Protein AF-A0A182WKI8-F1 (afdb_monomer_lite)

Radius of gyration: 14.28 Å; chains: 1; bounding box: 35×34×34 Å

Secondary structure (DSSP, 8-state):
--HHHHHHHHHHH---SS-----------SSHHHHHHHHHHHHHH-SSS-EEEEE-S-HHHHHHHHHHHHH-TTS-SSSEEEEETTTTS-TTTTTTS--

Sequence (99 aa):
MLGLLRLQQIYQGLRPGNETFHVETVKRIANVSDAIEFLRTIEELNRWSRKHIVLDCSTELAKDIVVSHVRDITLGKRTYHYLLSGLSEIIADCFKEYK

Organism: NCBI:txid112268

pLDDT: mean 75.57, std 17.67, range [36.19, 95.56]

Foldseek 3Di:
DCVVVLVVVVLVVDPPPPDDDDDPDDDDDPALVSLLVVQLVVCVVPVPAAAEDEDEDDPVRVLSNLVVQVVDPSHDPVRYHYDYPYVPDDPPPPVPVPD

Structure (mmCIF, N/CA/C/O backbone):
data_AF-A0A182WKI8-F1
#
_entry.id   AF-A0A182WKI8-F1
#
loop_
_atom_site.group_PDB
_atom_site.id
_atom_site.type_symbol
_atom_site.label_atom_id
_atom_site.label_alt_id
_atom_site.label_comp_id
_atom_site.label_asym_id
_atom_site.label_entity_id
_atom_site.label_seq_id
_atom_site.pdbx_PDB_ins_code
_atom_site.Cartn_x
_atom_site.Cartn_y
_atom_site.Cartn_z
_atom_site.occupancy
_atom_site.B_iso_or_equiv
_atom_site.auth_seq_id
_atom_site.auth_comp_id
_atom_site.auth_asym_id
_atom_site.auth_atom_id
_atom_site.pdbx_PDB_model_num
ATOM 1 N N . MET A 1 1 ? -6.748 -14.957 9.184 1.00 41.88 1 MET A N 1
ATOM 2 C CA . MET A 1 1 ? -6.226 -15.889 8.161 1.00 41.88 1 MET A CA 1
ATOM 3 C C . MET A 1 1 ? -7.203 -15.912 6.977 1.00 41.88 1 MET A C 1
ATOM 5 O O . MET A 1 1 ? -7.818 -16.929 6.719 1.00 41.88 1 MET A O 1
ATOM 9 N N . LEU A 1 2 ? -7.415 -14.762 6.318 1.00 49.84 2 LEU A N 1
ATOM 10 C CA . LEU A 1 2 ? -8.410 -14.590 5.236 1.00 49.84 2 LEU A CA 1
ATOM 11 C C . LEU A 1 2 ? -7.828 -13.884 3.991 1.00 49.84 2 LEU A C 1
ATOM 13 O O . LEU A 1 2 ? -8.301 -14.131 2.887 1.00 49.84 2 LEU A O 1
ATOM 17 N N . GLY A 1 3 ? -6.753 -13.098 4.135 1.00 54.25 3 GLY A N 1
ATOM 18 C CA . GLY A 1 3 ? -6.227 -12.286 3.031 1.00 54.25 3 GLY A CA 1
ATOM 19 C C . GLY A 1 3 ? -5.560 -13.022 1.876 1.00 54.25 3 GLY A C 1
ATOM 20 O O . GLY A 1 3 ? -5.702 -12.619 0.725 1.00 54.25 3 GLY A O 1
ATOM 21 N N . LEU A 1 4 ? -4.891 -14.149 2.140 1.00 59.75 4 LEU A N 1
ATOM 22 C CA . LEU A 1 4 ? -4.265 -14.941 1.072 1.00 59.75 4 LEU A CA 1
ATOM 23 C C . LEU A 1 4 ? -5.303 -15.577 0.140 1.00 59.75 4 LEU A C 1
ATOM 25 O O . LEU A 1 4 ? -5.053 -15.683 -1.056 1.00 59.75 4 LEU A O 1
ATOM 29 N N . LEU A 1 5 ? -6.478 -15.945 0.662 1.00 59.53 5 LEU A N 1
ATOM 30 C CA . LEU A 1 5 ? -7.535 -16.574 -0.130 1.00 59.53 5 LEU A CA 1
ATOM 31 C C . LEU A 1 5 ? -8.135 -15.588 -1.136 1.00 59.53 5 LEU A C 1
ATOM 33 O O . LEU A 1 5 ? -8.400 -15.953 -2.277 1.00 59.53 5 LEU A O 1
ATOM 37 N N . ARG A 1 6 ? -8.317 -14.323 -0.745 1.00 63.41 6 ARG A N 1
ATOM 38 C CA . ARG A 1 6 ? -8.858 -13.307 -1.654 1.00 63.41 6 ARG A CA 1
ATOM 39 C C . ARG A 1 6 ? -7.857 -12.918 -2.732 1.00 63.41 6 ARG A C 1
ATOM 41 O O . ARG A 1 6 ? -8.228 -12.771 -3.893 1.00 63.41 6 ARG A O 1
ATOM 48 N N . LEU A 1 7 ? -6.580 -12.838 -2.365 1.00 60.78 7 LEU A N 1
ATOM 49 C CA . LEU A 1 7 ? -5.494 -12.636 -3.318 1.00 60.78 7 LEU A CA 1
ATOM 50 C C . LEU A 1 7 ? -5.411 -13.821 -4.298 1.00 60.78 7 LEU A C 1
ATOM 52 O O . LEU A 1 7 ? -5.328 -13.604 -5.503 1.00 60.78 7 LEU A O 1
ATOM 56 N N . GLN A 1 8 ? -5.574 -15.058 -3.814 1.00 63.84 8 GLN A N 1
ATOM 57 C CA . GLN A 1 8 ? -5.690 -16.261 -4.647 1.00 63.84 8 GLN A CA 1
ATOM 58 C C . GLN A 1 8 ? -6.914 -16.216 -5.580 1.00 63.84 8 GLN A C 1
ATOM 60 O O . GLN A 1 8 ? -6.799 -16.579 -6.748 1.00 63.84 8 GLN A O 1
ATOM 65 N N . GLN A 1 9 ? -8.069 -15.734 -5.113 1.00 62.00 9 GLN A N 1
ATOM 66 C CA . GLN A 1 9 ? -9.269 -15.570 -5.944 1.00 62.00 9 GLN A CA 1
ATOM 67 C C . GLN A 1 9 ? -9.083 -14.511 -7.037 1.00 62.00 9 GLN A C 1
ATOM 69 O O . GLN A 1 9 ? -9.518 -14.725 -8.165 1.00 62.00 9 GLN A O 1
ATOM 74 N N . ILE A 1 10 ? -8.404 -13.399 -6.737 1.00 63.91 10 ILE A N 1
ATOM 75 C CA . ILE A 1 10 ? -8.041 -12.387 -7.740 1.00 63.91 10 ILE A CA 1
ATOM 76 C C . ILE A 1 10 ? -7.085 -12.995 -8.776 1.00 63.91 10 ILE A C 1
ATOM 78 O O . ILE A 1 10 ? -7.313 -12.835 -9.972 1.00 63.91 10 ILE A O 1
ATOM 82 N N . TYR A 1 11 ? -6.084 -13.764 -8.334 1.00 61.91 11 TYR A N 1
ATOM 83 C CA . TYR A 1 11 ? -5.166 -14.501 -9.213 1.00 61.91 11 TYR A CA 1
ATOM 84 C C . TYR A 1 11 ? -5.876 -15.504 -10.132 1.00 61.91 11 TYR A C 1
ATOM 86 O O . TYR A 1 11 ? -5.457 -15.690 -11.268 1.00 61.91 11 TYR A O 1
ATOM 94 N N . GLN A 1 12 ? -6.922 -16.175 -9.645 1.00 61.41 12 GLN A N 1
ATOM 95 C CA . GLN A 1 12 ? -7.668 -17.179 -10.413 1.00 61.41 12 GLN A CA 1
ATOM 96 C C . GLN A 1 12 ? -8.743 -16.563 -11.322 1.00 61.41 12 GLN A C 1
ATOM 98 O O . GLN A 1 12 ? -9.059 -17.128 -12.370 1.00 61.41 12 GLN A O 1
ATOM 103 N N . GLY A 1 13 ? -9.326 -15.431 -10.918 1.00 57.50 13 GLY A N 1
ATOM 104 C CA . GLY A 1 13 ? -10.380 -14.731 -11.656 1.00 57.50 13 GLY A CA 1
ATOM 105 C C . GLY A 1 13 ? -9.848 -13.804 -12.748 1.00 57.50 13 GLY A C 1
ATOM 106 O O . GLY A 1 13 ? -10.483 -13.657 -13.794 1.00 57.50 13 GLY A O 1
ATOM 107 N N . LEU A 1 14 ? -8.670 -13.210 -12.546 1.00 55.91 14 LEU A N 1
ATOM 108 C CA . LEU A 1 14 ? -7.947 -12.522 -13.606 1.00 55.91 14 LEU A CA 1
ATOM 109 C C . LEU A 1 14 ? -7.291 -13.596 -14.478 1.00 55.91 14 LEU A C 1
ATOM 111 O O . LEU A 1 14 ? -6.408 -14.314 -14.028 1.00 55.91 14 LEU A O 1
ATOM 115 N N . ARG A 1 15 ? -7.723 -13.721 -15.734 1.00 54.50 15 ARG A N 1
ATOM 116 C CA . ARG A 1 15 ? -6.938 -14.394 -16.774 1.00 54.50 15 ARG A CA 1
ATOM 117 C C . ARG A 1 15 ? -6.112 -13.315 -17.460 1.00 54.50 15 ARG A C 1
ATOM 119 O O . ARG A 1 15 ? -6.599 -12.739 -18.436 1.00 54.50 15 ARG A O 1
ATOM 126 N N . PRO A 1 16 ? -4.932 -12.948 -16.941 1.00 56.16 16 PRO A N 1
ATOM 127 C CA . PRO A 1 16 ? -4.116 -11.988 -17.645 1.00 56.16 16 PRO A CA 1
ATOM 128 C C . PRO A 1 16 ? -3.615 -12.727 -18.894 1.00 56.16 16 PRO A C 1
ATOM 130 O O . PRO A 1 16 ? -3.080 -13.820 -18.780 1.00 56.16 16 PRO A O 1
ATOM 133 N N . GLY A 1 17 ? -3.942 -12.237 -20.091 1.00 61.72 17 GLY A N 1
ATOM 134 C CA . GLY A 1 17 ? -3.741 -12.988 -21.338 1.00 61.72 17 GLY A CA 1
ATOM 135 C C . GLY A 1 17 ? -2.307 -13.516 -21.500 1.00 61.72 17 GLY A C 1
ATOM 136 O O . GLY A 1 17 ? -2.045 -14.681 -21.230 1.00 61.72 17 GLY A O 1
ATOM 137 N N . ASN A 1 18 ? -1.381 -12.653 -21.929 1.00 58.59 18 ASN A N 1
ATOM 138 C CA . ASN A 1 18 ? 0.062 -12.946 -21.973 1.00 58.59 18 ASN A CA 1
ATOM 139 C C . ASN A 1 18 ? 0.855 -12.204 -20.882 1.00 58.59 18 ASN A C 1
ATOM 141 O O . ASN A 1 18 ? 2.070 -12.360 -20.794 1.00 58.59 18 ASN A O 1
ATOM 145 N N . GLU A 1 19 ? 0.197 -11.368 -20.079 1.00 57.59 19 GLU A N 1
ATOM 146 C CA . GLU A 1 19 ? 0.854 -10.634 -18.998 1.00 57.59 19 GLU A CA 1
ATOM 147 C C . GLU A 1 19 ? 0.816 -11.461 -17.711 1.00 57.59 19 GLU A C 1
ATOM 149 O O . GLU A 1 19 ? -0.186 -12.091 -17.396 1.00 57.59 19 GLU A O 1
ATOM 154 N N . THR A 1 20 ? 1.905 -11.496 -16.951 1.00 57.81 20 THR A N 1
ATOM 155 C CA . THR A 1 20 ? 1.941 -12.192 -15.660 1.00 57.81 20 THR A CA 1
ATOM 156 C C . THR A 1 20 ? 1.656 -11.203 -14.540 1.00 57.81 20 THR A C 1
ATOM 158 O O . THR A 1 20 ? 2.366 -10.208 -14.398 1.00 57.81 20 THR A O 1
ATOM 161 N N . PHE A 1 21 ? 0.646 -11.480 -13.716 1.00 63.72 21 PHE A N 1
ATOM 162 C CA . PHE A 1 21 ? 0.415 -10.717 -12.492 1.00 63.72 21 PHE A CA 1
ATOM 163 C C . PHE A 1 21 ? 1.530 -11.046 -11.486 1.00 63.72 21 PHE A C 1
ATOM 165 O O . PHE A 1 21 ? 1.661 -12.195 -11.069 1.00 63.72 21 PHE A O 1
ATOM 172 N N . HIS A 1 22 ? 2.352 -10.055 -11.131 1.00 69.94 22 HIS A N 1
ATOM 173 C CA 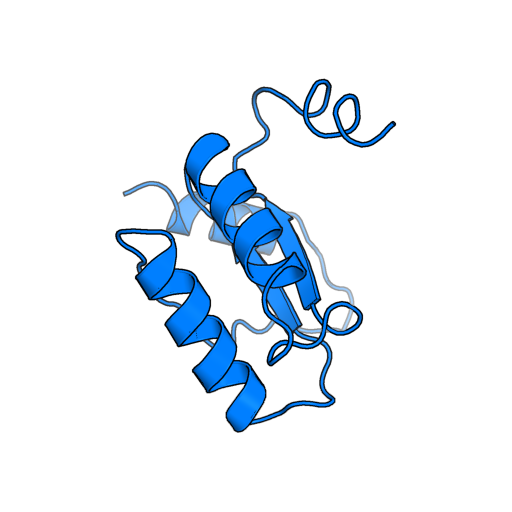. HIS A 1 22 ? 3.496 -10.216 -10.231 1.00 69.94 22 HIS A CA 1
ATOM 174 C C . HIS A 1 22 ? 3.275 -9.419 -8.942 1.00 69.94 22 HIS A C 1
ATOM 176 O O . HIS A 1 22 ? 3.027 -8.215 -8.981 1.00 69.94 22 HIS A O 1
ATOM 182 N N . VAL A 1 23 ? 3.381 -10.086 -7.791 1.00 75.31 23 VAL A N 1
ATOM 183 C CA . VAL A 1 23 ? 3.352 -9.423 -6.481 1.00 75.31 23 VAL A CA 1
ATOM 184 C C . VAL A 1 23 ? 4.786 -9.107 -6.080 1.00 75.31 23 VAL A C 1
ATOM 186 O O . VAL A 1 23 ? 5.560 -10.014 -5.795 1.00 75.31 23 VAL A O 1
ATOM 189 N N . GLU A 1 24 ? 5.138 -7.823 -6.059 1.00 82.12 24 GLU A N 1
ATOM 190 C CA . GLU A 1 24 ? 6.492 -7.389 -5.693 1.00 82.12 24 GLU A CA 1
ATOM 191 C C . GLU A 1 24 ? 6.759 -7.488 -4.191 1.00 82.12 24 GLU A C 1
ATOM 193 O O . GLU A 1 24 ? 7.840 -7.895 -3.774 1.00 82.12 24 GLU A O 1
ATOM 198 N N . THR A 1 25 ? 5.788 -7.104 -3.360 1.00 84.81 25 THR A N 1
ATOM 199 C CA . THR A 1 25 ? 5.975 -7.057 -1.910 1.00 84.81 25 THR A CA 1
ATOM 200 C C . THR A 1 25 ? 4.664 -7.245 -1.157 1.00 84.81 25 THR A C 1
ATOM 202 O O . THR A 1 25 ? 3.590 -6.883 -1.639 1.00 84.81 25 THR A O 1
ATOM 205 N N . VAL A 1 26 ? 4.760 -7.820 0.043 1.00 86.25 26 VAL A N 1
ATOM 206 C CA . VAL A 1 26 ? 3.640 -8.035 0.963 1.00 86.25 26 VAL A CA 1
ATOM 207 C C . VAL A 1 26 ? 4.090 -7.643 2.365 1.00 86.25 26 VAL A C 1
ATOM 209 O O . VAL A 1 26 ? 5.071 -8.179 2.878 1.00 86.25 26 VAL A O 1
ATOM 212 N N . LYS A 1 27 ? 3.349 -6.740 3.012 1.00 88.94 27 LYS A N 1
ATOM 213 C CA . LYS A 1 27 ? 3.579 -6.347 4.406 1.00 88.94 27 LYS A CA 1
ATOM 214 C C . LYS A 1 27 ? 2.282 -6.450 5.195 1.00 88.94 27 LYS A C 1
ATOM 216 O O . LYS A 1 27 ? 1.244 -5.948 4.773 1.00 88.94 27 LYS A O 1
ATOM 221 N N . ARG A 1 28 ? 2.353 -7.075 6.372 1.00 88.69 28 ARG A N 1
ATOM 222 C CA . ARG A 1 28 ? 1.277 -7.005 7.361 1.00 88.69 28 ARG A CA 1
ATOM 223 C C . ARG A 1 28 ? 1.365 -5.661 8.079 1.00 88.69 28 ARG A C 1
ATOM 225 O O . ARG A 1 28 ? 2.408 -5.338 8.638 1.00 88.69 28 ARG A O 1
ATOM 232 N N . ILE A 1 29 ? 0.271 -4.915 8.073 1.00 89.38 29 ILE A N 1
ATOM 233 C CA . ILE A 1 29 ? 0.143 -3.623 8.752 1.00 89.38 29 ILE A CA 1
ATOM 234 C C . ILE A 1 29 ? -0.720 -3.793 10.006 1.00 89.38 29 ILE A C 1
ATOM 236 O O . ILE A 1 29 ? -1.692 -4.553 9.973 1.00 89.38 29 ILE A O 1
ATOM 240 N N . ALA A 1 30 ? -0.360 -3.140 11.113 1.00 89.56 30 ALA A N 1
ATOM 241 C CA . ALA A 1 30 ? -1.180 -3.143 12.326 1.00 89.56 30 ALA A CA 1
ATOM 242 C C . ALA A 1 30 ? -2.026 -1.869 12.450 1.00 89.56 30 ALA A C 1
ATOM 244 O O . ALA A 1 30 ? -3.105 -1.906 13.035 1.00 89.56 30 ALA A O 1
ATOM 245 N N . ASN A 1 31 ? -1.550 -0.754 11.895 1.00 92.56 31 ASN A N 1
ATOM 246 C CA . ASN A 1 31 ? -2.204 0.550 11.964 1.00 92.56 31 ASN A CA 1
ATOM 247 C C . ASN A 1 31 ? -1.901 1.404 10.712 1.00 92.56 31 ASN A C 1
ATOM 249 O O . ASN A 1 31 ? -1.163 0.988 9.816 1.00 92.56 31 ASN A O 1
ATOM 253 N N . VAL A 1 32 ? -2.486 2.605 10.652 1.00 94.12 32 VAL A N 1
ATOM 254 C CA . VAL A 1 32 ? -2.317 3.555 9.538 1.00 94.12 32 VAL A CA 1
ATOM 255 C C . VAL A 1 32 ? -0.863 4.004 9.390 1.00 94.12 32 VAL A C 1
ATOM 257 O O . VAL A 1 32 ? -0.347 4.034 8.275 1.00 94.12 32 VAL A O 1
ATOM 260 N N . SER A 1 33 ? -0.182 4.318 10.494 1.00 95.56 33 SER A N 1
ATOM 261 C CA . SER A 1 33 ? 1.209 4.783 10.482 1.00 95.56 33 SER A CA 1
ATOM 262 C C . SER A 1 33 ? 2.147 3.747 9.862 1.00 95.56 33 SER A C 1
ATOM 264 O O . SER A 1 33 ? 2.944 4.104 8.996 1.00 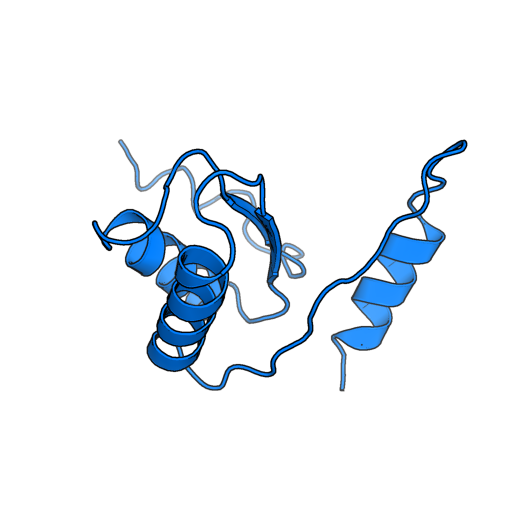95.56 33 SER A O 1
ATOM 266 N N . ASP A 1 34 ? 1.990 2.466 10.214 1.00 94.81 34 ASP A N 1
ATOM 267 C CA . ASP A 1 34 ? 2.788 1.364 9.652 1.00 94.81 34 ASP A CA 1
ATOM 268 C C . ASP A 1 34 ? 2.641 1.260 8.128 1.00 94.81 34 ASP A C 1
ATOM 270 O O . ASP A 1 34 ? 3.589 0.896 7.418 1.00 94.81 34 ASP A O 1
ATOM 274 N N . ALA A 1 35 ? 1.426 1.523 7.635 1.00 93.88 35 ALA A N 1
ATOM 275 C CA . ALA A 1 35 ? 1.115 1.512 6.216 1.00 93.88 35 ALA A CA 1
ATOM 276 C C . ALA A 1 35 ? 1.774 2.704 5.520 1.00 93.88 35 ALA A C 1
ATOM 278 O O . ALA A 1 35 ? 2.483 2.506 4.541 1.00 93.88 35 ALA A O 1
ATOM 279 N N . ILE A 1 36 ? 1.610 3.922 6.043 1.00 95.56 36 ILE A N 1
ATOM 280 C CA . ILE A 1 36 ? 2.202 5.131 5.451 1.00 95.56 36 ILE A CA 1
ATOM 281 C C . ILE A 1 36 ? 3.727 5.061 5.430 1.00 95.56 36 ILE A C 1
ATOM 283 O O . ILE A 1 36 ? 4.332 5.374 4.407 1.00 95.56 36 ILE A O 1
ATOM 287 N N . GLU A 1 37 ? 4.352 4.602 6.512 1.00 95.12 37 GLU A N 1
ATOM 288 C CA . GLU A 1 37 ? 5.799 4.393 6.551 1.00 95.12 37 GLU A CA 1
ATOM 289 C C . GLU A 1 37 ? 6.246 3.401 5.472 1.00 95.12 37 GLU A C 1
ATOM 291 O O . GLU A 1 37 ? 7.207 3.656 4.751 1.00 95.12 37 GLU A O 1
ATOM 296 N N . PHE A 1 38 ? 5.497 2.312 5.286 1.00 93.94 38 PHE A N 1
ATOM 297 C CA . PHE A 1 38 ? 5.789 1.360 4.221 1.00 93.94 38 PHE A CA 1
ATOM 298 C C . PHE A 1 38 ? 5.672 1.976 2.826 1.00 93.94 38 PHE A C 1
ATOM 300 O O . PHE A 1 38 ? 6.548 1.759 1.990 1.00 93.94 38 PHE A O 1
ATOM 307 N N . LEU A 1 39 ? 4.627 2.769 2.572 1.00 93.00 39 LEU A N 1
ATOM 308 C CA . LEU A 1 39 ? 4.474 3.465 1.294 1.00 93.00 39 LEU A CA 1
ATOM 309 C C . LEU A 1 39 ? 5.634 4.430 1.040 1.00 93.00 39 LEU A C 1
ATOM 311 O O . LEU A 1 39 ? 6.117 4.500 -0.087 1.00 93.00 39 LEU A O 1
ATOM 315 N N . ARG A 1 40 ? 6.124 5.122 2.076 1.00 93.50 40 ARG A N 1
ATOM 316 C CA . ARG A 1 40 ? 7.297 6.002 1.965 1.00 93.50 40 ARG A CA 1
ATOM 317 C C . ARG A 1 40 ? 8.542 5.226 1.564 1.00 93.50 40 ARG A C 1
ATOM 319 O O . ARG A 1 40 ? 9.232 5.658 0.649 1.00 93.50 40 ARG A O 1
ATOM 326 N N . THR A 1 41 ? 8.774 4.048 2.144 1.00 92.69 41 THR A N 1
ATOM 327 C CA . THR A 1 41 ? 9.888 3.185 1.721 1.00 92.69 41 THR A CA 1
ATOM 328 C C . THR A 1 41 ? 9.783 2.807 0.239 1.00 92.69 41 THR A C 1
ATOM 330 O O . THR A 1 41 ? 10.775 2.856 -0.483 1.00 92.69 41 THR A O 1
ATOM 333 N N . ILE A 1 42 ? 8.586 2.465 -0.256 1.00 90.31 42 ILE A N 1
ATOM 334 C CA . ILE A 1 42 ? 8.392 2.148 -1.684 1.00 90.31 42 ILE A CA 1
ATOM 335 C C . ILE A 1 42 ? 8.609 3.399 -2.556 1.00 90.31 42 ILE A C 1
ATOM 337 O O . ILE A 1 42 ? 9.180 3.310 -3.645 1.00 90.31 42 ILE A O 1
ATOM 341 N N . GLU A 1 43 ? 8.171 4.571 -2.096 1.00 90.75 43 GLU A N 1
ATOM 342 C CA . GLU A 1 43 ? 8.369 5.842 -2.798 1.00 90.75 43 GLU A CA 1
ATOM 343 C C . GLU A 1 43 ? 9.846 6.228 -2.917 1.00 90.75 43 GLU A C 1
ATOM 345 O O . GLU A 1 43 ? 10.275 6.670 -3.983 1.00 90.75 43 GLU A O 1
ATOM 350 N N . GLU A 1 44 ? 10.624 6.028 -1.853 1.00 89.88 44 GLU A N 1
ATOM 351 C CA . GLU A 1 44 ? 12.070 6.265 -1.833 1.00 89.88 44 GLU A CA 1
ATOM 352 C C . GLU A 1 44 ? 12.809 5.351 -2.816 1.00 89.88 44 GLU A C 1
ATOM 354 O O . GLU A 1 44 ? 13.726 5.799 -3.504 1.00 89.88 44 GLU A O 1
ATOM 359 N N . LEU A 1 45 ? 12.377 4.092 -2.933 1.00 87.94 4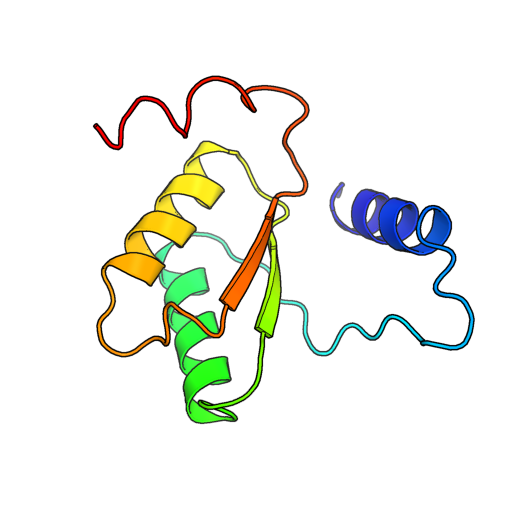5 LEU A N 1
ATOM 360 C CA . LEU A 1 45 ? 12.967 3.128 -3.862 1.00 87.94 45 LEU A CA 1
ATOM 361 C C . LEU A 1 45 ? 12.643 3.454 -5.324 1.00 87.94 45 LEU A C 1
ATOM 363 O O . LEU A 1 45 ? 13.509 3.331 -6.191 1.00 87.94 45 LEU A O 1
ATOM 367 N N . ASN A 1 46 ? 11.400 3.842 -5.622 1.00 85.81 46 ASN A N 1
ATOM 368 C CA . ASN A 1 46 ? 10.993 4.147 -6.990 1.00 85.81 46 ASN A CA 1
ATOM 369 C C . ASN A 1 46 ? 9.841 5.154 -7.046 1.00 85.81 46 ASN A C 1
ATOM 371 O O . ASN A 1 46 ? 8.668 4.799 -7.155 1.00 85.81 46 ASN A O 1
ATOM 375 N N . ARG A 1 47 ? 10.176 6.443 -7.019 1.00 84.25 47 ARG A N 1
ATOM 376 C CA . ARG A 1 47 ? 9.196 7.539 -6.973 1.00 84.25 47 ARG A CA 1
ATOM 377 C C . ARG A 1 47 ? 8.276 7.620 -8.196 1.00 84.25 47 ARG A C 1
ATOM 379 O O . ARG A 1 47 ? 7.097 7.945 -8.073 1.00 84.25 47 ARG A O 1
ATOM 386 N N . TRP A 1 48 ? 8.805 7.345 -9.385 1.00 84.44 48 TRP A N 1
ATOM 387 C CA . TRP A 1 48 ? 8.111 7.624 -10.649 1.00 84.44 48 TRP A CA 1
ATOM 388 C C . TRP A 1 48 ? 7.301 6.443 -11.187 1.00 84.44 48 TRP A C 1
ATOM 390 O O . TRP A 1 48 ? 6.483 6.631 -12.090 1.00 84.44 48 TRP A O 1
ATOM 400 N N . SER A 1 49 ? 7.495 5.238 -10.647 1.00 85.75 49 SER A N 1
ATOM 401 C CA . SER A 1 49 ? 6.734 4.065 -11.068 1.00 85.75 49 SER A CA 1
ATOM 402 C C . SER A 1 49 ? 5.285 4.115 -10.592 1.00 85.75 49 SER A C 1
ATOM 404 O O . SER A 1 49 ? 4.959 4.661 -9.532 1.00 85.75 49 SER A O 1
ATOM 406 N N . ARG A 1 50 ? 4.407 3.496 -11.389 1.00 85.06 50 ARG A N 1
ATOM 407 C CA . ARG A 1 50 ? 3.032 3.208 -10.981 1.00 85.06 50 ARG A CA 1
ATOM 408 C C . ARG A 1 50 ? 3.040 2.059 -9.977 1.00 85.06 50 ARG A C 1
ATOM 410 O O . ARG A 1 50 ? 3.574 0.994 -10.270 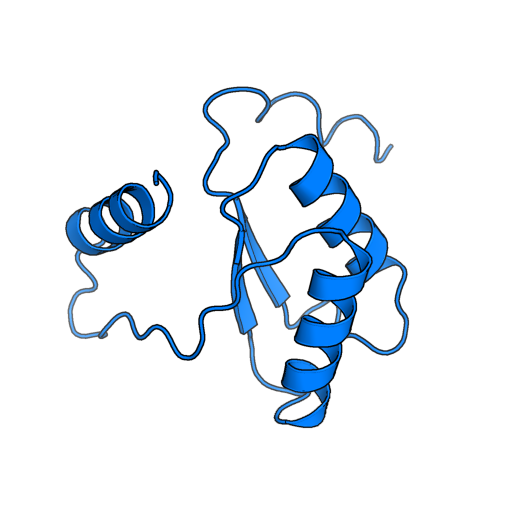1.00 85.06 50 ARG A O 1
ATOM 417 N N . LYS A 1 51 ? 2.413 2.268 -8.826 1.00 88.69 51 LYS A N 1
ATOM 418 C CA . LYS A 1 51 ? 2.293 1.318 -7.723 1.00 88.69 51 LYS A CA 1
ATOM 419 C C . LYS A 1 51 ? 0.844 0.866 -7.634 1.00 88.69 51 LYS A C 1
ATOM 421 O O . LYS A 1 51 ? -0.053 1.682 -7.424 1.00 88.69 51 LYS A O 1
ATOM 426 N N . HIS A 1 52 ? 0.619 -0.429 -7.810 1.00 87.12 52 HIS A N 1
ATOM 427 C CA . HIS A 1 52 ? -0.698 -1.045 -7.685 1.00 87.12 52 HIS A CA 1
ATOM 428 C C . HIS A 1 52 ? -0.759 -1.762 -6.339 1.00 87.12 52 HIS A C 1
ATOM 430 O O . HIS A 1 52 ? -0.052 -2.744 -6.125 1.00 87.12 52 HIS A O 1
ATOM 436 N N . ILE A 1 53 ? -1.560 -1.239 -5.417 1.00 87.94 53 ILE A N 1
ATOM 437 C CA . ILE A 1 53 ? -1.599 -1.688 -4.026 1.00 87.94 53 ILE A CA 1
ATOM 438 C C . ILE A 1 53 ? -2.935 -2.355 -3.762 1.00 87.94 53 ILE A C 1
ATOM 440 O O . ILE A 1 53 ? -3.990 -1.754 -3.954 1.00 87.94 53 ILE A O 1
ATOM 444 N N . VAL A 1 54 ? -2.888 -3.587 -3.267 1.00 86.31 54 VAL A N 1
ATOM 445 C CA . VAL A 1 54 ? -4.070 -4.283 -2.762 1.00 86.31 54 VAL A CA 1
ATOM 446 C C . VAL A 1 54 ? -4.115 -4.110 -1.248 1.00 86.31 54 VAL A C 1
ATOM 448 O O . VAL A 1 54 ? -3.193 -4.536 -0.554 1.00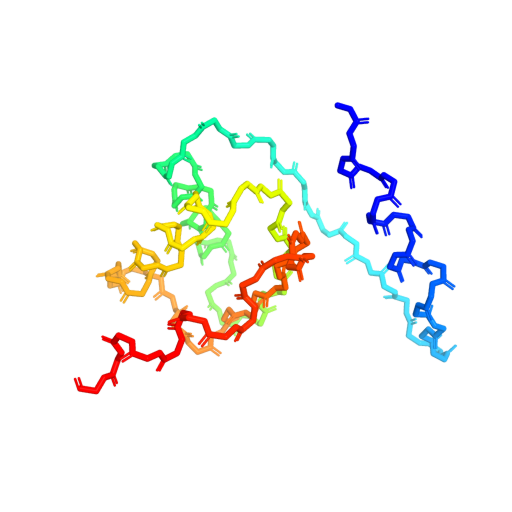 86.31 54 VAL A O 1
ATOM 451 N N . LEU A 1 55 ? -5.174 -3.485 -0.736 1.00 87.88 55 LEU A N 1
ATOM 452 C CA . LEU A 1 55 ? -5.419 -3.364 0.702 1.00 87.88 55 LEU A CA 1
ATOM 453 C C . LEU A 1 55 ? -6.437 -4.418 1.125 1.00 87.88 55 LEU A C 1
ATOM 455 O O . LEU A 1 55 ? -7.585 -4.381 0.688 1.00 87.88 55 LEU A O 1
ATOM 459 N N . ASP A 1 56 ? -5.999 -5.345 1.971 1.00 84.06 56 ASP A N 1
ATOM 460 C CA . ASP A 1 56 ? -6.843 -6.360 2.601 1.00 84.06 56 ASP A CA 1
ATOM 461 C C . ASP A 1 56 ? -6.974 -6.052 4.098 1.00 84.06 56 ASP A C 1
ATOM 463 O O . ASP A 1 56 ? -6.216 -6.538 4.940 1.00 84.06 56 ASP A O 1
ATOM 467 N N . CYS A 1 57 ? -7.887 -5.140 4.419 1.00 83.94 57 CYS A N 1
ATOM 468 C CA . CYS A 1 57 ? -8.169 -4.683 5.776 1.00 83.94 57 CYS A CA 1
ATOM 469 C C . CYS A 1 57 ? -9.622 -4.200 5.894 1.00 83.94 57 CYS A C 1
ATOM 471 O O . CYS A 1 57 ? -10.373 -4.218 4.918 1.00 83.94 57 CYS A O 1
ATOM 473 N N . SER A 1 58 ? -10.040 -3.796 7.099 1.00 86.12 58 SER A N 1
ATOM 474 C CA . SER A 1 58 ? -11.369 -3.211 7.300 1.00 86.12 58 SER A CA 1
ATOM 475 C C . SER A 1 58 ? -11.539 -1.927 6.482 1.00 86.12 58 SER A C 1
ATOM 477 O O . SER A 1 58 ? -10.574 -1.199 6.240 1.00 86.12 58 SER A O 1
ATOM 479 N N . THR A 1 59 ? -12.777 -1.619 6.088 1.00 82.88 59 THR A N 1
ATOM 480 C CA . THR A 1 59 ? -13.093 -0.409 5.313 1.00 82.88 59 THR A CA 1
ATOM 481 C C . THR A 1 59 ? -12.654 0.867 6.030 1.00 82.88 59 THR A C 1
ATOM 483 O O . THR A 1 59 ? -12.142 1.780 5.389 1.00 82.88 59 THR A O 1
ATOM 486 N N . GLU A 1 60 ? -12.799 0.913 7.356 1.00 87.19 60 GLU A N 1
ATOM 487 C CA . GLU A 1 60 ? -12.350 2.033 8.190 1.00 87.19 60 GLU A CA 1
ATOM 488 C C . GLU A 1 60 ? -10.832 2.235 8.087 1.00 87.19 60 GLU A C 1
ATOM 490 O O . GLU A 1 60 ? -10.374 3.313 7.713 1.00 87.19 60 GLU A O 1
ATOM 495 N N . LEU A 1 61 ? -10.048 1.167 8.281 1.00 88.44 61 LEU A N 1
ATOM 496 C CA . LEU A 1 61 ? -8.592 1.250 8.186 1.00 88.44 61 LEU A CA 1
ATOM 497 C C . LEU A 1 61 ? -8.137 1.594 6.760 1.00 88.44 61 LEU A C 1
ATOM 499 O O . LEU A 1 61 ? -7.219 2.390 6.577 1.00 88.44 61 LEU A O 1
ATOM 503 N N . ALA A 1 62 ? -8.783 1.024 5.739 1.00 88.88 62 ALA A N 1
ATOM 504 C CA . ALA A 1 62 ? -8.488 1.332 4.344 1.00 88.88 62 ALA A CA 1
ATOM 505 C C . ALA A 1 62 ? -8.753 2.808 4.011 1.00 88.88 62 ALA A C 1
ATOM 507 O O . ALA A 1 62 ? -7.924 3.447 3.358 1.00 88.88 62 ALA A O 1
ATOM 508 N N . LYS A 1 63 ? -9.880 3.362 4.484 1.00 88.94 63 LYS A N 1
ATOM 509 C CA . LYS A 1 63 ? -10.224 4.782 4.327 1.00 88.94 63 LYS A CA 1
ATOM 510 C C . LYS A 1 63 ? -9.149 5.659 4.958 1.00 88.94 63 LYS A C 1
ATOM 512 O O . LYS A 1 63 ? -8.631 6.549 4.284 1.00 88.94 63 LYS A O 1
ATOM 517 N N . ASP A 1 64 ? -8.772 5.379 6.201 1.00 92.00 64 ASP A N 1
ATOM 518 C CA . ASP A 1 64 ? -7.782 6.181 6.918 1.00 92.00 64 ASP A CA 1
ATOM 519 C C . ASP A 1 64 ? -6.398 6.125 6.259 1.00 92.00 64 ASP A C 1
ATOM 521 O O . ASP A 1 64 ? -5.729 7.154 6.148 1.00 92.00 64 ASP A O 1
ATOM 525 N N . ILE A 1 65 ? -5.991 4.962 5.737 1.00 92.75 65 ILE A N 1
ATOM 526 C CA . ILE A 1 65 ? -4.747 4.815 4.965 1.00 92.75 65 ILE A CA 1
ATOM 527 C C . ILE A 1 65 ? -4.782 5.678 3.704 1.00 92.75 65 ILE A C 1
ATOM 529 O O . ILE A 1 65 ? -3.845 6.439 3.463 1.00 92.75 65 ILE A O 1
ATOM 533 N N . VAL A 1 66 ? -5.852 5.599 2.908 1.00 91.06 66 VAL A N 1
ATOM 534 C CA . VAL A 1 66 ? -5.963 6.370 1.659 1.00 91.06 66 VAL A CA 1
ATOM 535 C C . VAL A 1 66 ? -6.014 7.872 1.949 1.00 91.06 66 VAL A C 1
ATOM 537 O O . VAL A 1 66 ? -5.314 8.648 1.297 1.00 91.06 66 VAL A O 1
ATOM 540 N N . VAL A 1 67 ? -6.782 8.301 2.954 1.00 91.19 67 VAL A N 1
ATOM 541 C CA . VAL A 1 67 ? -6.850 9.713 3.363 1.00 91.19 67 VAL A CA 1
ATOM 542 C C . VAL A 1 67 ? -5.487 10.200 3.853 1.00 91.19 67 VAL A C 1
ATOM 544 O O . VAL A 1 67 ? -5.041 11.275 3.442 1.00 91.19 67 VAL A O 1
ATOM 547 N N . SER A 1 68 ? -4.805 9.423 4.697 1.00 93.06 68 SER A N 1
ATOM 548 C CA . SER A 1 68 ? -3.479 9.781 5.204 1.00 93.06 68 SER A CA 1
ATOM 549 C C . SER A 1 68 ? -2.441 9.839 4.082 1.00 93.06 68 SER A C 1
ATOM 551 O O . SER A 1 68 ? -1.639 10.769 4.050 1.00 93.06 68 SER A O 1
ATOM 553 N N . HIS A 1 69 ? -2.492 8.920 3.114 1.00 92.44 69 HIS A N 1
ATOM 554 C CA . HIS A 1 69 ? -1.637 8.958 1.926 1.00 92.44 69 HIS A CA 1
ATOM 555 C C . HIS A 1 69 ? -1.882 10.223 1.098 1.00 92.44 69 HIS A C 1
ATOM 557 O O . HIS A 1 69 ? -0.936 10.933 0.771 1.00 92.44 69 HIS A O 1
ATOM 563 N N . VAL A 1 70 ? -3.139 10.564 0.801 1.00 89.38 70 VAL A N 1
ATOM 564 C CA . VAL A 1 70 ? -3.474 11.762 0.010 1.00 89.38 70 VAL A CA 1
ATOM 565 C C . VAL A 1 70 ? -3.095 13.062 0.734 1.00 89.38 70 VAL A C 1
ATOM 567 O O . VAL A 1 70 ? -2.843 14.077 0.075 1.00 89.38 70 VAL A O 1
ATOM 570 N N . ARG A 1 71 ? -3.052 13.064 2.071 1.00 91.25 71 ARG A N 1
ATOM 571 C CA . ARG A 1 71 ? -2.604 14.211 2.881 1.00 91.25 71 ARG A CA 1
ATOM 572 C C . ARG A 1 71 ? -1.082 14.324 2.977 1.00 91.25 71 ARG A C 1
ATOM 574 O O . ARG A 1 71 ? -0.585 15.429 3.179 1.00 91.25 71 ARG A O 1
ATOM 581 N N . ASP A 1 72 ? -0.352 13.229 2.797 1.00 88.19 72 ASP A N 1
ATOM 582 C CA . ASP A 1 72 ? 1.107 13.223 2.823 1.00 88.19 72 ASP A CA 1
ATOM 583 C C . ASP A 1 72 ? 1.695 13.828 1.534 1.00 88.19 72 ASP A C 1
ATOM 585 O O . ASP A 1 72 ? 1.467 13.345 0.425 1.00 88.19 72 ASP A O 1
ATOM 589 N N . ILE A 1 73 ? 2.464 14.910 1.673 1.00 84.62 73 ILE A N 1
ATOM 590 C CA . ILE A 1 73 ? 3.106 15.606 0.546 1.00 84.62 73 ILE A CA 1
ATOM 591 C C . ILE A 1 73 ? 4.315 14.853 -0.021 1.00 84.62 73 ILE A C 1
ATOM 593 O O . ILE A 1 73 ? 4.751 15.150 -1.134 1.00 84.62 73 ILE A O 1
ATOM 597 N N . THR A 1 74 ? 4.871 13.909 0.740 1.00 86.94 74 THR A N 1
ATOM 598 C CA . THR A 1 74 ? 6.056 13.138 0.342 1.00 86.94 74 THR A CA 1
ATOM 599 C C . THR A 1 74 ? 5.715 12.006 -0.623 1.00 86.94 74 THR A C 1
ATOM 601 O O . THR A 1 74 ? 6.581 11.566 -1.373 1.00 86.94 74 THR A O 1
ATOM 604 N N . LEU A 1 75 ? 4.447 11.587 -0.665 1.00 87.81 75 LEU A N 1
ATOM 605 C CA . LEU A 1 75 ? 3.967 10.484 -1.487 1.00 87.81 75 LEU A CA 1
ATOM 606 C C . LEU A 1 75 ? 3.300 10.987 -2.776 1.00 87.81 75 LEU A C 1
ATOM 608 O O . LEU A 1 75 ? 2.451 11.884 -2.770 1.00 87.81 75 LEU A O 1
ATOM 612 N N . GLY A 1 76 ? 3.638 10.374 -3.912 1.00 82.50 76 GLY A N 1
ATOM 613 C CA . GLY A 1 76 ? 2.966 10.638 -5.179 1.00 82.50 76 GLY A CA 1
ATOM 614 C C . GLY A 1 76 ? 1.480 10.264 -5.134 1.00 82.50 76 GLY A C 1
ATOM 615 O O . GLY A 1 76 ? 1.117 9.128 -4.867 1.00 82.50 76 GLY A O 1
ATOM 616 N N . LYS A 1 77 ? 0.579 11.204 -5.439 1.00 81.25 77 LYS A N 1
ATOM 617 C CA . LYS A 1 77 ? -0.876 10.922 -5.469 1.00 81.25 77 LYS A CA 1
ATOM 618 C C . LYS A 1 77 ? -1.334 10.267 -6.774 1.00 81.25 77 LYS A C 1
ATOM 620 O O . LYS A 1 77 ? -2.312 9.536 -6.796 1.00 81.25 77 LYS A O 1
ATOM 625 N N . ARG A 1 78 ? -0.639 10.561 -7.879 1.00 83.50 78 ARG A N 1
ATOM 626 C CA . ARG A 1 78 ? -1.011 10.121 -9.240 1.00 83.50 78 ARG A CA 1
ATOM 627 C C . ARG A 1 78 ? -0.438 8.761 -9.627 1.00 83.50 78 ARG A C 1
ATOM 629 O O . ARG A 1 78 ? -0.878 8.184 -10.612 1.00 83.50 78 ARG A O 1
ATOM 636 N N . THR A 1 79 ? 0.573 8.298 -8.904 1.00 85.38 79 THR A N 1
ATOM 637 C CA . THR A 1 79 ? 1.312 7.071 -9.210 1.00 85.38 79 THR A CA 1
ATOM 638 C C . THR A 1 79 ? 0.820 5.873 -8.404 1.00 85.38 79 THR A C 1
ATOM 640 O O . THR A 1 79 ? 1.320 4.779 -8.613 1.00 85.38 79 THR A O 1
ATOM 643 N N . TYR A 1 80 ? -0.160 6.046 -7.517 1.00 89.12 80 TYR A N 1
ATOM 644 C CA . TYR A 1 80 ? -0.681 4.994 -6.647 1.00 89.12 80 TYR A CA 1
ATOM 645 C C . TYR A 1 80 ? -2.108 4.644 -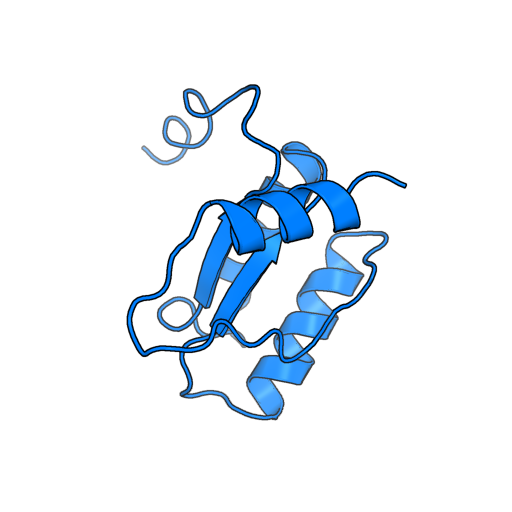7.044 1.00 89.12 80 TYR A C 1
ATOM 647 O O . TYR A 1 80 ? -2.971 5.516 -7.151 1.00 89.12 80 TYR A O 1
ATOM 655 N N . HIS A 1 81 ? -2.358 3.353 -7.210 1.00 87.06 81 HIS A N 1
ATOM 656 C CA . HIS A 1 81 ? -3.660 2.807 -7.555 1.00 87.06 81 HIS A CA 1
ATOM 657 C C . HIS A 1 81 ? -4.037 1.752 -6.520 1.00 87.06 81 HIS A C 1
ATOM 659 O O . HIS A 1 81 ? -3.336 0.752 -6.374 1.00 87.06 81 HIS A O 1
ATOM 665 N N . TYR A 1 82 ? -5.133 1.983 -5.796 1.00 86.00 82 TYR A N 1
ATOM 666 C CA . TYR A 1 82 ? -5.585 1.103 -4.721 1.00 86.00 82 TYR A CA 1
ATOM 667 C C . TYR A 1 82 ? -6.706 0.180 -5.184 1.00 86.00 82 TYR A C 1
ATOM 669 O O . TYR A 1 82 ? -7.696 0.630 -5.760 1.00 86.00 82 TYR A O 1
ATOM 677 N N . LEU A 1 83 ? -6.575 -1.101 -4.860 1.00 83.75 83 LEU A N 1
ATOM 678 C CA . LEU A 1 83 ? -7.641 -2.088 -4.928 1.00 83.75 83 LEU A CA 1
ATOM 679 C C . LEU A 1 83 ? -8.007 -2.502 -3.501 1.00 83.75 83 LEU A C 1
ATOM 681 O O . LEU A 1 83 ? -7.190 -3.071 -2.781 1.00 83.75 83 LEU A O 1
ATOM 685 N N . LEU A 1 84 ? -9.241 -2.218 -3.091 1.00 83.62 84 LEU A N 1
ATOM 686 C CA . LEU A 1 84 ? -9.729 -2.539 -1.752 1.00 83.62 84 LEU A CA 1
ATOM 687 C C . LEU A 1 84 ? -10.361 -3.939 -1.746 1.00 83.62 84 LEU A C 1
ATOM 689 O O . LEU A 1 84 ? -11.478 -4.153 -2.225 1.00 83.62 84 LEU A O 1
ATOM 693 N N . SER A 1 85 ? -9.622 -4.903 -1.205 1.00 68.38 85 SER A N 1
ATOM 694 C CA . SER A 1 85 ? -10.055 -6.280 -0.970 1.00 68.38 85 SER A CA 1
ATOM 695 C C . SER A 1 85 ? -10.903 -6.318 0.303 1.00 68.38 85 SER A C 1
ATOM 697 O O . SER A 1 85 ? -10.407 -6.565 1.392 1.00 68.38 85 SER A O 1
ATOM 699 N N . GLY A 1 86 ? -12.191 -5.994 0.188 1.00 60.66 86 GLY A N 1
ATOM 700 C CA . GLY A 1 86 ? -13.077 -5.940 1.363 1.00 60.66 86 GLY A CA 1
ATOM 701 C C . GLY A 1 86 ? -14.441 -5.292 1.142 1.00 60.66 86 GLY A C 1
ATOM 702 O O . GLY A 1 86 ? -15.273 -5.304 2.040 1.00 60.66 86 GLY A O 1
ATOM 703 N N . LEU A 1 87 ? -14.705 -4.777 -0.062 1.00 56.12 87 LEU A N 1
ATOM 704 C CA . LEU A 1 87 ? -15.932 -4.059 -0.430 1.00 56.12 87 LEU A CA 1
ATOM 705 C C . LEU A 1 87 ? -17.195 -4.944 -0.551 1.00 56.12 87 LEU A C 1
ATOM 707 O O . LEU A 1 87 ? -18.026 -4.711 -1.425 1.00 56.12 87 LEU A O 1
ATOM 711 N N . SER A 1 88 ? -17.373 -5.970 0.289 1.00 52.28 88 SER A N 1
ATOM 712 C CA . SER A 1 88 ? -18.676 -6.654 0.385 1.00 52.28 88 SER A CA 1
ATOM 713 C C . SER A 1 88 ? -19.754 -5.785 1.041 1.00 52.28 88 SER A C 1
ATOM 715 O O . SER A 1 88 ? -20.932 -6.083 0.895 1.00 52.28 88 SER A O 1
ATOM 717 N N . GLU A 1 89 ? -19.380 -4.673 1.670 1.00 49.78 89 GLU A N 1
ATOM 718 C CA . GLU A 1 89 ? -20.292 -3.629 2.131 1.00 49.78 89 GLU A CA 1
ATOM 719 C C . GLU A 1 89 ? -19.634 -2.274 1.800 1.00 49.78 89 GLU A C 1
ATOM 721 O O . GLU A 1 89 ? -18.421 -2.133 1.935 1.00 49.78 89 GLU A O 1
ATOM 726 N N . ILE A 1 90 ? -20.404 -1.256 1.400 1.00 44.59 90 ILE A N 1
ATOM 727 C CA . ILE A 1 90 ? -19.945 0.150 1.287 1.00 44.59 90 ILE A CA 1
ATOM 728 C C . ILE A 1 90 ? -19.209 0.550 -0.022 1.00 44.59 90 ILE A C 1
ATOM 730 O O . ILE A 1 90 ? -18.282 1.354 -0.006 1.00 44.59 90 ILE A O 1
ATOM 734 N N . ILE A 1 91 ? -19.650 0.124 -1.213 1.00 44.69 91 ILE A N 1
ATOM 735 C CA . ILE A 1 91 ? -19.331 0.912 -2.438 1.00 44.69 91 ILE A CA 1
ATOM 736 C C . ILE A 1 91 ? -20.175 2.214 -2.499 1.00 44.69 91 ILE A C 1
ATOM 738 O O . ILE A 1 91 ? -19.871 3.120 -3.269 1.00 44.69 91 ILE A O 1
ATOM 742 N N . ALA A 1 92 ? -21.190 2.378 -1.638 1.00 46.50 92 ALA A N 1
ATOM 743 C CA . ALA A 1 92 ? -22.134 3.499 -1.707 1.00 46.50 92 ALA A CA 1
ATOM 744 C C . ALA A 1 92 ? -21.758 4.771 -0.909 1.00 46.50 92 ALA A C 1
ATOM 746 O O . ALA A 1 92 ? -22.216 5.850 -1.293 1.00 46.50 92 ALA A O 1
ATOM 747 N N . ASP A 1 93 ? -20.933 4.693 0.149 1.00 42.69 93 ASP A N 1
ATOM 748 C CA . ASP A 1 93 ? -20.784 5.834 1.081 1.00 42.69 93 ASP A CA 1
ATOM 749 C C . ASP A 1 93 ? -19.474 6.625 0.944 1.00 42.69 93 ASP A C 1
ATOM 751 O O . ASP A 1 93 ? -19.476 7.841 1.131 1.00 42.69 93 ASP A O 1
ATOM 755 N N . CYS A 1 94 ? -18.361 6.004 0.534 1.00 42.00 94 CYS A N 1
ATOM 756 C CA . CYS A 1 94 ? -17.057 6.690 0.530 1.00 42.00 94 CYS A CA 1
ATOM 757 C C . CYS A 1 94 ? -16.935 7.838 -0.494 1.00 42.00 94 CYS A C 1
ATOM 759 O O . CYS A 1 94 ? -16.083 8.707 -0.328 1.00 42.00 94 CYS A O 1
ATOM 761 N N . PHE A 1 95 ? -17.788 7.889 -1.525 1.00 43.12 95 PHE A N 1
ATOM 762 C CA . PHE A 1 95 ? -17.778 8.976 -2.517 1.00 43.12 95 PHE A CA 1
ATOM 763 C C . PHE A 1 95 ? -18.735 10.136 -2.198 1.00 43.12 95 PHE A C 1
ATOM 765 O O . PHE A 1 95 ? -18.708 11.143 -2.903 1.00 43.12 95 PHE A O 1
ATOM 772 N N . LYS A 1 96 ? -19.560 10.042 -1.143 1.00 43.19 96 LYS A N 1
ATOM 773 C CA . LYS A 1 96 ? -20.497 11.120 -0.769 1.00 43.19 96 LYS A CA 1
ATOM 774 C C . LYS A 1 96 ? -19.892 12.192 0.142 1.00 43.19 96 LYS A C 1
ATOM 776 O O . LYS A 1 96 ? -20.437 13.285 0.193 1.00 43.19 96 LYS A O 1
ATOM 781 N N . GLU A 1 97 ? -18.766 11.924 0.802 1.00 42.25 97 GLU A N 1
ATOM 782 C CA . GLU A 1 97 ? -18.115 12.884 1.717 1.00 42.25 97 GLU A CA 1
ATOM 783 C C . GLU A 1 97 ? -17.109 13.833 1.036 1.00 42.25 97 GLU A C 1
ATOM 785 O O . GLU A 1 97 ? -16.505 14.667 1.702 1.00 42.25 97 GLU A O 1
ATOM 790 N N . TYR A 1 98 ? -16.927 13.739 -0.285 1.00 37.56 98 TYR A N 1
ATOM 791 C CA . TYR A 1 98 ? -16.021 14.603 -1.058 1.00 37.56 98 TYR A CA 1
ATOM 792 C C . TYR A 1 98 ? -16.769 15.622 -1.941 1.00 37.56 98 TYR A C 1
ATOM 794 O O . TYR A 1 98 ? -16.349 15.899 -3.068 1.00 37.56 98 TYR A O 1
ATOM 802 N N . LYS A 1 99 ? -17.876 16.186 -1.440 1.00 36.19 99 LYS A N 1
ATOM 803 C CA . LYS A 1 99 ? -18.561 17.334 -2.053 1.00 36.19 99 LYS A CA 1
ATOM 804 C C . LYS A 1 99 ? -18.766 18.462 -1.051 1.00 36.19 99 LYS A C 1
ATOM 806 O O . LYS A 1 99 ? -19.154 18.151 0.093 1.00 36.19 99 LYS A O 1
#